Protein AF-A0A961MS02-F1 (afdb_monomer)

Sequence (55 aa):
MTQTAADTDRAPGARHDDRPPPTACLVLTDGQTFYGEGFGATGQAVAELCFNTAM

Radius of gyration: 21.44 Å; Cα contacts (8 Å, |Δi|>4): 23; chains: 1; bounding box: 46×47×50 Å

Solvent-accessible surface area (backbone atoms only — not comparable to full-atom values): 4313 Å² total; per-residue (Å²): 135,90,83,79,91,74,99,78,74,78,73,78,71,85,65,94,65,90,63,77,80,69,71,36,73,49,75,46,97,88,68,54,72,50,77,38,75,67,90,72,85,89,83,86,86,88,79,87,90,83,87,79,90,82,131

Secondary structure (DSSP, 8-state):
---------------S--SPPP-EEEE-TTS-EEEE---S--S------------

Foldseek 3Di:
DDDDDDPPDPPPPDDPDPDDFFPDWDADPVGDIDTHHDDDDDDDDDDDDDDDPDD

Nearest PDB structures (foldseek):
  8yt8-assembly1_D  TM=2.868E-01  e=3.158E+00  Mus musculus

Structure (mmCIF, N/CA/C/O backbone):
data_AF-A0A961MS02-F1
#
_entry.id   AF-A0A961MS02-F1
#
loop_
_atom_site.group_PDB
_atom_site.id
_atom_site.type_symbol
_atom_site.label_atom_id
_atom_site.label_alt_id
_atom_site.label_comp_id
_atom_site.label_asym_id
_atom_site.label_entity_id
_atom_site.label_seq_id
_atom_site.pdbx_PDB_ins_code
_atom_site.Cartn_x
_atom_site.Cartn_y
_atom_site.Cartn_z
_atom_site.occupancy
_atom_site.B_iso_or_equiv
_atom_site.auth_seq_id
_atom_site.auth_comp_id
_atom_site.auth_asym_id
_atom_site.auth_atom_id
_atom_site.pdbx_PDB_model_num
ATOM 1 N N . MET A 1 1 ? 35.451 31.834 -39.397 1.00 45.91 1 MET A N 1
ATOM 2 C CA . MET A 1 1 ? 35.346 31.447 -37.978 1.00 45.91 1 MET A CA 1
ATOM 3 C C . MET A 1 1 ? 34.071 30.651 -37.814 1.00 45.91 1 MET A C 1
ATOM 5 O O . MET A 1 1 ? 32.995 31.140 -38.119 1.00 45.91 1 MET A O 1
ATOM 9 N N . THR A 1 2 ? 34.261 29.387 -37.478 1.00 40.06 2 THR A N 1
ATOM 10 C CA . THR A 1 2 ? 33.278 28.351 -37.163 1.00 40.06 2 THR A CA 1
ATOM 11 C C . THR A 1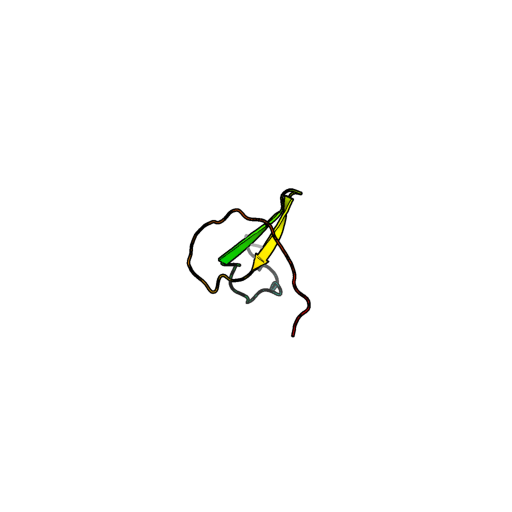 2 ? 32.383 28.744 -35.986 1.00 40.06 2 THR A C 1
ATOM 13 O O . THR A 1 2 ? 32.908 29.203 -34.978 1.00 40.06 2 THR A O 1
ATOM 16 N N . GLN A 1 3 ? 31.068 28.533 -36.086 1.00 49.66 3 GLN A N 1
ATOM 17 C CA . GLN A 1 3 ? 30.344 27.475 -35.356 1.00 49.66 3 GLN A CA 1
ATOM 18 C C . GLN A 1 3 ? 28.824 27.647 -35.547 1.00 49.66 3 GLN A C 1
ATOM 20 O O . GLN A 1 3 ? 28.237 28.679 -35.234 1.00 49.66 3 GLN A O 1
ATOM 25 N N . THR A 1 4 ? 28.240 26.581 -36.083 1.00 38.50 4 THR A N 1
ATOM 26 C CA . THR A 1 4 ? 26.831 26.264 -36.310 1.00 38.50 4 THR A CA 1
ATOM 27 C C . THR A 1 4 ? 26.069 26.012 -35.005 1.00 38.50 4 THR A C 1
ATOM 29 O O . THR A 1 4 ? 26.648 25.600 -34.003 1.00 38.50 4 THR A O 1
ATOM 32 N N . ALA A 1 5 ? 24.753 26.218 -35.082 1.00 45.16 5 ALA A N 1
ATOM 33 C CA . ALA A 1 5 ? 23.715 25.707 -34.196 1.00 45.16 5 ALA A CA 1
ATOM 34 C C . ALA A 1 5 ? 23.982 24.312 -33.601 1.00 45.16 5 ALA A C 1
ATOM 36 O O . ALA A 1 5 ? 24.444 23.425 -34.314 1.00 45.16 5 ALA A O 1
ATOM 37 N N . ALA A 1 6 ? 23.601 24.135 -32.332 1.00 44.28 6 ALA A N 1
ATOM 38 C CA . ALA A 1 6 ? 22.932 22.951 -31.778 1.00 44.28 6 ALA A CA 1
ATOM 39 C C . ALA A 1 6 ? 22.947 23.049 -30.244 1.00 44.28 6 ALA A C 1
ATOM 41 O O . ALA A 1 6 ? 23.747 22.402 -29.576 1.00 44.28 6 ALA A O 1
ATOM 42 N N . ASP A 1 7 ? 22.042 23.842 -29.673 1.00 52.53 7 ASP A N 1
ATOM 43 C CA . ASP A 1 7 ? 21.602 23.597 -28.295 1.00 52.53 7 ASP A CA 1
ATOM 44 C C . ASP A 1 7 ? 20.539 22.486 -28.338 1.00 52.53 7 ASP A C 1
ATOM 46 O O . ASP A 1 7 ? 19.335 22.719 -28.251 1.00 52.53 7 ASP A O 1
ATOM 50 N N . THR A 1 8 ? 20.964 21.270 -28.688 1.00 57.59 8 THR A N 1
ATOM 51 C CA . THR A 1 8 ? 20.080 20.088 -28.754 1.00 57.59 8 THR A CA 1
ATOM 52 C C . THR A 1 8 ? 20.783 18.815 -28.288 1.00 57.59 8 THR A C 1
ATOM 54 O O . THR A 1 8 ? 20.334 17.715 -28.578 1.00 57.59 8 THR A O 1
ATOM 57 N N . ASP A 1 9 ? 21.856 18.930 -27.511 1.00 50.88 9 ASP A N 1
ATOM 58 C CA . ASP A 1 9 ? 22.475 17.755 -26.902 1.00 50.88 9 ASP A CA 1
ATOM 59 C C . ASP A 1 9 ? 22.823 18.002 -25.439 1.00 50.88 9 ASP A C 1
ATOM 61 O O . ASP A 1 9 ? 23.976 18.137 -25.038 1.00 50.88 9 ASP A O 1
ATOM 65 N N . ARG A 1 10 ? 21.785 18.033 -24.602 1.00 48.34 10 ARG A N 1
ATOM 66 C CA . ARG A 1 10 ? 21.940 17.435 -23.282 1.00 48.34 10 ARG A CA 1
ATOM 67 C C . ARG A 1 10 ? 21.229 16.096 -23.311 1.00 48.34 10 ARG A C 1
ATOM 69 O O . ARG A 1 10 ? 20.085 15.997 -22.870 1.00 48.34 10 ARG A O 1
ATOM 76 N N . ALA A 1 11 ? 21.915 15.073 -23.821 1.00 54.12 11 ALA A N 1
ATOM 77 C CA . ALA A 1 11 ? 21.607 13.692 -23.493 1.00 54.12 11 ALA A CA 1
ATOM 78 C C . ALA A 1 11 ? 21.273 13.614 -21.989 1.00 54.12 11 ALA A C 1
ATOM 80 O O . ALA A 1 11 ? 22.093 14.043 -21.161 1.00 54.12 11 ALA A O 1
ATOM 81 N N . PRO A 1 12 ? 20.069 13.163 -21.591 1.00 51.94 12 PRO A N 1
ATOM 82 C CA . PRO A 1 12 ? 19.806 12.918 -20.188 1.00 51.94 12 PRO A CA 1
ATOM 83 C C . PRO A 1 12 ? 20.794 11.832 -19.772 1.00 51.94 12 PRO A C 1
ATOM 85 O O . PRO A 1 12 ? 20.703 10.700 -20.237 1.00 51.94 12 PRO A O 1
ATOM 88 N N . GLY A 1 13 ? 21.791 12.211 -18.965 1.00 50.59 13 GLY A N 1
ATOM 89 C CA . GLY A 1 13 ? 22.753 11.269 -18.406 1.00 50.59 13 GLY A CA 1
ATOM 90 C C . GLY A 1 13 ? 21.989 10.072 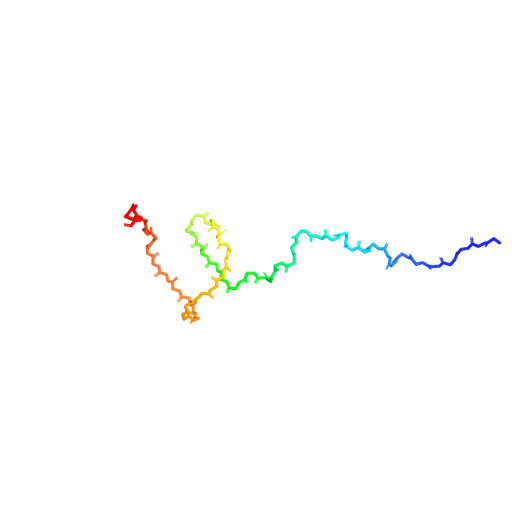-17.859 1.00 50.59 13 GLY A C 1
ATOM 91 O O . GLY A 1 13 ? 20.967 10.278 -17.202 1.00 50.59 13 GLY A O 1
ATOM 92 N N . ALA A 1 14 ? 22.435 8.866 -18.219 1.00 54.53 14 ALA A N 1
ATOM 93 C CA . ALA A 1 14 ? 21.806 7.600 -17.868 1.00 54.53 14 ALA A CA 1
ATOM 94 C C . ALA A 1 14 ? 21.317 7.646 -16.415 1.00 54.53 14 ALA A C 1
ATOM 96 O O . ALA A 1 14 ? 22.108 7.603 -15.470 1.00 54.53 14 ALA A O 1
ATOM 97 N N . ARG A 1 15 ? 20.005 7.848 -16.244 1.00 57.94 15 ARG A N 1
ATOM 98 C CA . ARG A 1 15 ? 19.373 7.763 -14.933 1.00 57.94 15 ARG A CA 1
ATOM 99 C C . ARG A 1 15 ? 19.428 6.294 -14.549 1.00 57.94 15 ARG A C 1
ATO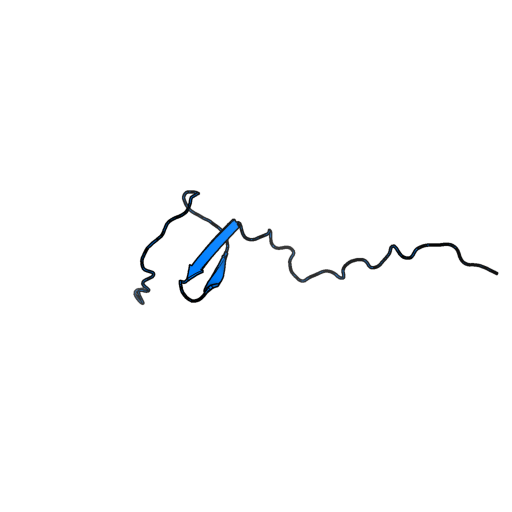M 101 O O . ARG A 1 15 ? 19.299 5.431 -15.404 1.00 57.94 15 ARG A O 1
ATOM 108 N N . HIS A 1 16 ? 19.603 6.024 -13.269 1.00 59.84 16 HIS A N 1
ATOM 109 C CA . HIS A 1 16 ? 19.701 4.690 -12.679 1.00 59.84 16 HIS A CA 1
ATOM 110 C C . HIS A 1 16 ? 18.487 3.755 -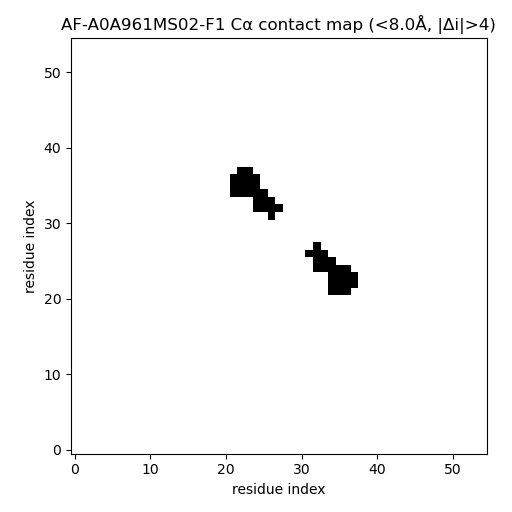12.933 1.00 59.84 16 HIS A C 1
ATOM 112 O O . HIS A 1 16 ? 18.482 2.623 -12.465 1.00 59.84 16 HIS A O 1
ATOM 118 N N . ASP A 1 17 ? 17.477 4.178 -13.692 1.00 59.72 17 ASP A N 1
ATOM 119 C CA . ASP A 1 17 ? 16.193 3.497 -13.794 1.00 59.72 17 ASP A CA 1
ATOM 120 C C . ASP A 1 17 ? 15.969 2.912 -15.196 1.00 59.72 17 ASP A C 1
ATOM 122 O O . ASP A 1 17 ? 15.162 3.414 -15.972 1.00 59.72 17 ASP A O 1
ATOM 126 N N . ASP A 1 18 ? 16.629 1.789 -15.493 1.00 76.31 18 ASP A N 1
ATOM 127 C CA . ASP A 1 18 ? 16.194 0.870 -16.565 1.00 76.31 18 ASP A CA 1
A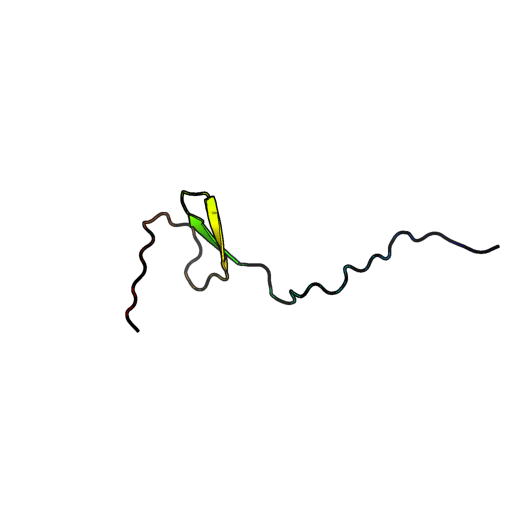TOM 128 C C . ASP A 1 18 ? 14.933 0.069 -16.156 1.00 76.31 18 ASP A C 1
ATOM 130 O O . ASP A 1 18 ? 14.473 -0.823 -16.873 1.00 76.31 18 ASP A O 1
ATOM 134 N N . ARG A 1 19 ? 14.355 0.354 -14.979 1.00 79.94 19 ARG A N 1
ATOM 135 C CA . ARG A 1 19 ? 13.134 -0.294 -14.492 1.00 79.94 19 ARG A CA 1
ATOM 136 C C . ARG A 1 19 ? 11.907 0.302 -15.195 1.00 79.94 19 ARG A C 1
ATOM 138 O O . ARG A 1 19 ? 11.810 1.527 -15.294 1.00 79.94 19 ARG A O 1
ATOM 145 N N . PRO A 1 20 ? 10.932 -0.521 -15.625 1.00 88.88 20 PRO A N 1
ATOM 146 C CA . PRO A 1 20 ? 9.660 -0.005 -16.116 1.00 88.88 20 PRO A CA 1
ATOM 147 C C . PRO A 1 20 ? 8.982 0.908 -15.077 1.00 88.88 20 PRO A C 1
ATOM 149 O O . PRO A 1 20 ? 9.210 0.761 -13.868 1.00 88.88 20 PRO A O 1
ATOM 152 N N . PRO A 1 21 ? 8.139 1.853 -15.532 1.00 93.12 21 PRO A N 1
ATOM 153 C 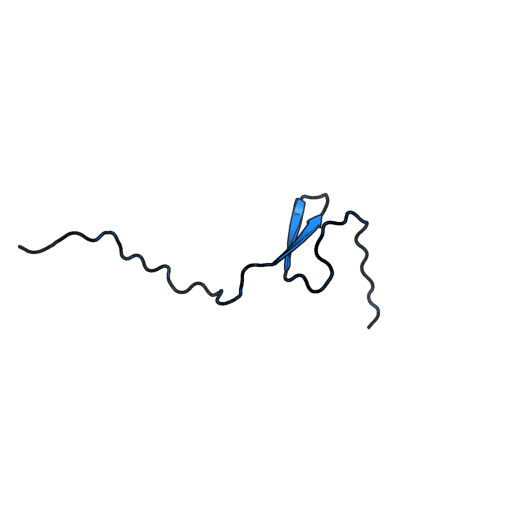CA . PRO A 1 21 ? 7.380 2.709 -14.629 1.00 93.12 21 PRO A CA 1
ATOM 154 C C . PRO A 1 21 ? 6.482 1.870 -13.700 1.00 93.12 21 PRO A C 1
ATOM 156 O O . PRO A 1 21 ? 6.020 0.799 -14.103 1.00 93.12 21 PRO A O 1
ATOM 159 N N . PRO A 1 22 ? 6.210 2.339 -12.466 1.00 96.12 22 PRO A N 1
ATOM 160 C CA . PRO A 1 22 ? 5.326 1.635 -11.541 1.00 96.12 22 PRO A CA 1
ATOM 161 C C . PRO A 1 22 ? 3.919 1.493 -12.131 1.00 96.12 22 PRO A C 1
ATOM 163 O O . PRO A 1 22 ? 3.416 2.398 -12.797 1.00 96.12 22 PRO A O 1
ATOM 166 N N . THR A 1 23 ? 3.274 0.364 -11.851 1.00 97.38 23 THR A N 1
ATOM 167 C CA . THR A 1 23 ? 1.933 0.031 -12.362 1.00 97.38 23 THR A CA 1
ATOM 168 C C . THR A 1 23 ? 0.855 0.068 -11.278 1.00 97.38 23 THR A C 1
ATOM 170 O O . THR A 1 23 ? -0.328 -0.035 -11.594 1.00 97.38 23 THR A O 1
ATOM 173 N N . ALA A 1 24 ? 1.243 0.247 -10.009 1.00 98.12 24 ALA A N 1
ATOM 174 C CA . ALA A 1 24 ? 0.335 0.363 -8.871 1.00 98.12 24 ALA A CA 1
ATOM 175 C C . ALA A 1 24 ? 0.857 1.3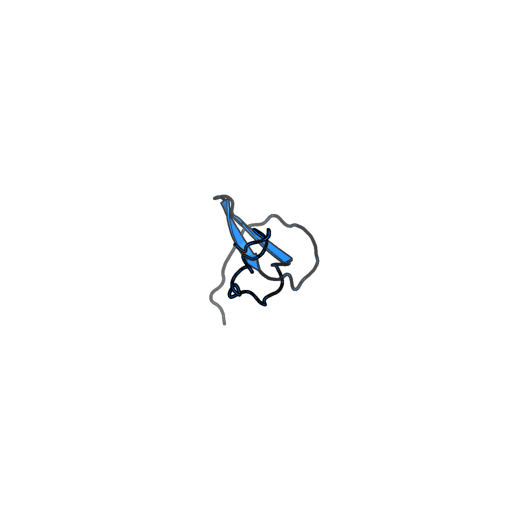53 -7.813 1.00 98.12 24 ALA A C 1
ATOM 177 O O . ALA A 1 24 ? 2.061 1.610 -7.708 1.00 98.12 24 ALA A O 1
ATOM 178 N N . CYS A 1 25 ? -0.055 1.884 -6.996 1.00 97.94 25 CYS A N 1
ATOM 179 C CA . CYS A 1 25 ? 0.279 2.678 -5.818 1.00 97.94 25 CYS A CA 1
ATOM 180 C C . CYS A 1 25 ? -0.646 2.368 -4.629 1.00 97.94 25 CYS A C 1
ATOM 182 O O . CYS A 1 25 ? -1.803 1.987 -4.808 1.00 97.94 25 CYS A O 1
ATOM 184 N N . LEU A 1 26 ? -0.122 2.551 -3.417 1.00 98.19 26 LEU A N 1
ATOM 185 C CA . LEU A 1 26 ? -0.855 2.548 -2.151 1.00 98.19 26 LEU A CA 1
ATOM 186 C C . LEU A 1 26 ? -0.814 3.966 -1.577 1.00 98.19 26 LEU A C 1
ATOM 188 O O . LEU A 1 26 ? 0.274 4.489 -1.342 1.00 98.19 26 LEU A O 1
ATOM 192 N N . VAL A 1 27 ? -1.980 4.572 -1.358 1.00 98.31 27 VAL A N 1
ATOM 193 C CA . VAL A 1 27 ? -2.117 5.939 -0.832 1.00 98.31 27 VAL A CA 1
ATOM 194 C C . VAL A 1 27 ? -2.756 5.883 0.551 1.00 98.31 27 VAL A C 1
ATOM 196 O O . VAL A 1 27 ? -3.801 5.256 0.721 1.00 98.31 27 VAL A O 1
ATOM 199 N N . LEU A 1 28 ? -2.133 6.533 1.531 1.00 98.38 28 LEU A N 1
ATOM 200 C CA . LEU A 1 28 ? -2.630 6.632 2.902 1.00 98.38 28 LEU A CA 1
ATOM 201 C C . LEU A 1 28 ? -3.378 7.952 3.124 1.00 98.38 28 LEU A C 1
ATOM 203 O O . LEU A 1 28 ? -3.191 8.930 2.400 1.00 98.38 28 LEU A O 1
ATOM 207 N N . THR A 1 29 ? -4.211 8.000 4.164 1.00 97.81 29 THR A N 1
ATOM 208 C CA . THR A 1 29 ? -5.026 9.181 4.505 1.00 97.81 29 THR A CA 1
ATOM 209 C C . THR A 1 29 ? -4.192 10.423 4.840 1.00 97.81 29 THR A C 1
ATOM 211 O O . THR A 1 29 ? -4.674 11.542 4.692 1.00 97.81 29 THR A O 1
ATOM 214 N N . ASP A 1 30 ? -2.941 10.249 5.270 1.00 97.75 30 ASP A N 1
ATOM 215 C CA . ASP A 1 30 ? -1.996 11.343 5.534 1.00 97.75 30 ASP A CA 1
ATOM 216 C C . ASP A 1 30 ? -1.292 11.868 4.264 1.00 97.75 30 ASP A C 1
ATOM 218 O O . ASP A 1 30 ? -0.479 12.788 4.339 1.00 97.75 30 ASP A O 1
ATOM 222 N N . GLY A 1 31 ? -1.610 11.304 3.094 1.00 97.19 31 GLY A N 1
ATOM 223 C CA . GLY A 1 31 ? -1.021 11.661 1.806 1.00 97.19 31 GLY A CA 1
ATOM 224 C C . GLY A 1 31 ? 0.249 10.885 1.450 1.00 97.19 31 GLY A C 1
ATOM 225 O O . GLY A 1 31 ? 0.762 11.057 0.340 1.00 97.19 31 GLY A O 1
ATOM 226 N N . GLN A 1 32 ? 0.758 10.008 2.325 1.00 98.44 32 GLN A N 1
ATOM 227 C CA . GLN A 1 32 ? 1.876 9.134 1.968 1.00 98.44 32 GLN A CA 1
ATOM 228 C C . GLN A 1 32 ? 1.487 8.202 0.818 1.00 98.44 32 GLN A C 1
ATOM 230 O O . GLN A 1 32 ? 0.404 7.619 0.806 1.00 98.44 32 GLN A O 1
ATOM 235 N N . THR A 1 33 ? 2.389 8.057 -0.155 1.00 98.12 33 THR A N 1
ATOM 236 C CA . THR A 1 33 ? 2.173 7.219 -1.338 1.00 98.12 33 THR A CA 1
ATOM 237 C C . THR A 1 33 ? 3.356 6.288 -1.564 1.00 98.12 33 THR A C 1
ATOM 239 O O . THR A 1 33 ? 4.492 6.740 -1.698 1.00 98.12 33 THR A O 1
ATOM 242 N N . PHE A 1 34 ? 3.076 4.991 -1.667 1.00 97.81 34 PHE A N 1
ATOM 243 C CA . PHE A 1 34 ? 4.048 3.952 -1.994 1.00 97.81 34 PHE A CA 1
ATOM 244 C C . PHE A 1 34 ? 3.792 3.451 -3.415 1.00 97.81 34 PHE A C 1
ATOM 246 O O . PHE A 1 34 ? 2.680 3.030 -3.727 1.00 97.81 34 PHE A O 1
ATOM 253 N N . TYR A 1 35 ? 4.809 3.490 -4.277 1.00 97.31 35 TYR A N 1
ATOM 254 C CA . TYR A 1 35 ? 4.720 3.036 -5.669 1.00 97.31 35 TYR A CA 1
ATOM 255 C C . TYR A 1 35 ? 5.341 1.652 -5.834 1.00 97.31 35 TYR A C 1
ATOM 257 O O . TYR A 1 35 ? 6.413 1.378 -5.292 1.00 97.31 35 TYR A O 1
ATOM 265 N N . GLY A 1 36 ? 4.696 0.801 -6.626 1.00 95.81 36 GLY A N 1
ATOM 266 C CA . GLY A 1 36 ? 5.156 -0.557 -6.879 1.00 95.81 36 GLY A CA 1
ATOM 267 C C . GLY A 1 36 ? 4.595 -1.140 -8.169 1.00 95.81 36 GLY A C 1
ATOM 268 O O . GLY A 1 36 ? 4.124 -0.426 -9.057 1.00 95.81 36 GLY A O 1
ATOM 269 N N . GLU A 1 37 ? 4.664 -2.460 -8.260 1.00 97.00 37 GLU A N 1
ATOM 270 C CA . GLU A 1 37 ? 4.143 -3.237 -9.378 1.00 97.00 37 GLU A CA 1
ATOM 271 C C . GLU A 1 37 ? 2.870 -3.973 -8.946 1.00 97.00 37 GLU A C 1
ATOM 273 O O . GLU A 1 37 ? 2.828 -4.601 -7.887 1.00 97.00 37 GLU A O 1
ATOM 278 N N . GLY A 1 38 ? 1.812 -3.881 -9.749 1.00 96.50 38 GLY A N 1
ATOM 279 C CA . GLY A 1 38 ? 0.596 -4.659 -9.535 1.00 96.50 38 GLY A CA 1
ATOM 280 C C . GLY A 1 38 ? 0.788 -6.117 -9.958 1.00 96.50 38 GLY A C 1
ATOM 281 O O . GLY A 1 38 ? 1.203 -6.375 -11.082 1.00 96.50 38 GLY A O 1
ATOM 282 N N . PHE A 1 39 ? 0.430 -7.065 -9.087 1.00 96.44 39 PHE A N 1
ATOM 283 C CA . PHE A 1 39 ? 0.510 -8.512 -9.362 1.00 96.44 39 PHE A CA 1
ATOM 284 C C . PHE A 1 39 ? -0.853 -9.236 -9.296 1.00 96.44 39 PHE A C 1
ATOM 286 O O . PHE A 1 39 ? -0.923 -10.451 -9.472 1.00 96.44 39 PHE A O 1
ATOM 293 N N . GLY A 1 40 ? -1.936 -8.502 -9.016 1.00 95.31 40 GLY A N 1
ATOM 294 C CA . GLY A 1 40 ? -3.297 -9.026 -8.859 1.00 95.31 40 GLY A CA 1
ATOM 295 C C . GLY A 1 40 ? -4.296 -8.420 -9.848 1.00 95.31 40 GLY A C 1
ATOM 296 O O . GLY A 1 40 ? -3.920 -7.900 -10.897 1.00 95.31 40 GLY A O 1
ATOM 297 N N . ALA A 1 41 ? -5.587 -8.476 -9.505 1.00 97.50 41 ALA A N 1
ATOM 298 C CA . ALA A 1 41 ? -6.640 -7.868 -10.315 1.00 97.50 41 ALA A CA 1
ATOM 299 C C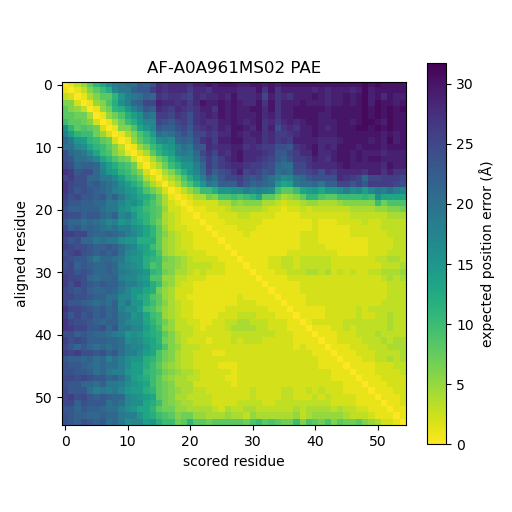 . ALA A 1 41 ? -6.476 -6.342 -10.392 1.00 97.50 41 ALA A C 1
ATOM 301 O O . ALA A 1 41 ? -6.229 -5.676 -9.386 1.00 97.50 41 ALA A O 1
ATOM 302 N N . THR A 1 42 ? -6.653 -5.782 -11.586 1.00 97.88 42 THR A N 1
ATOM 303 C CA . THR A 1 42 ? -6.663 -4.332 -11.782 1.00 97.88 42 THR A CA 1
ATOM 304 C C . THR A 1 42 ? -7.919 -3.718 -11.171 1.00 97.88 42 THR A C 1
ATOM 306 O O . THR A 1 42 ? -9.019 -4.250 -11.318 1.00 97.88 42 THR A O 1
ATOM 309 N N . GLY A 1 43 ? -7.764 -2.565 -10.527 1.00 97.50 43 GLY A N 1
ATOM 310 C CA . GLY A 1 43 ? -8.868 -1.807 -9.958 1.00 97.50 43 GLY A CA 1
ATOM 311 C C . GLY A 1 43 ? -8.395 -0.863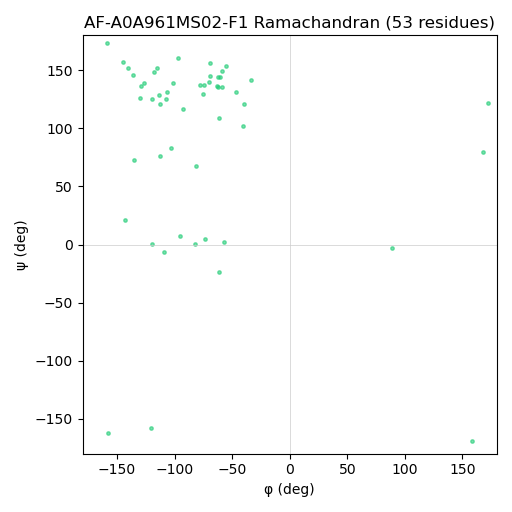 -8.863 1.00 97.50 43 GLY A C 1
ATOM 312 O O . GLY A 1 43 ? -7.199 -0.649 -8.677 1.00 97.50 43 GLY A O 1
ATOM 313 N N . GLN A 1 44 ? -9.355 -0.304 -8.137 1.00 98.06 44 GLN A N 1
ATOM 314 C CA . GLN A 1 44 ? -9.115 0.527 -6.963 1.00 98.06 44 GLN A CA 1
ATOM 315 C C . GLN A 1 44 ? -9.931 -0.037 -5.803 1.00 98.06 44 GLN A C 1
ATOM 317 O O . GLN A 1 44 ? -11.079 -0.441 -5.987 1.00 98.06 44 GLN A O 1
ATOM 322 N N . ALA A 1 45 ? -9.340 -0.059 -4.613 1.00 96.69 45 ALA A N 1
ATOM 323 C CA . ALA A 1 45 ? -10.001 -0.479 -3.388 1.00 96.69 45 ALA A CA 1
ATOM 324 C C . ALA A 1 45 ? -9.658 0.500 -2.265 1.00 96.69 45 ALA A C 1
ATOM 326 O O . ALA A 1 45 ? -8.551 1.033 -2.215 1.00 96.69 45 ALA A O 1
ATOM 327 N N . VAL A 1 46 ? -10.617 0.720 -1.367 1.00 98.06 46 VAL A N 1
ATOM 328 C CA . VAL A 1 46 ? -10.443 1.518 -0.150 1.00 98.06 46 VAL A CA 1
ATOM 329 C C . VAL A 1 46 ? -10.712 0.605 1.038 1.00 98.06 46 VAL A C 1
ATOM 331 O O . VAL A 1 46 ? -11.764 -0.031 1.096 1.00 98.06 46 VAL A O 1
ATOM 334 N N . ALA A 1 47 ? -9.753 0.515 1.955 1.00 97.44 47 ALA A N 1
ATOM 335 C CA . ALA A 1 47 ? -9.807 -0.370 3.113 1.00 97.44 47 ALA A CA 1
ATOM 336 C C . ALA A 1 47 ? -8.861 0.117 4.225 1.00 97.44 47 ALA A C 1
ATOM 338 O O . ALA A 1 47 ? -8.079 1.047 4.024 1.00 97.44 47 ALA A O 1
ATOM 339 N N . GLU A 1 48 ? -8.921 -0.537 5.385 1.00 98.19 48 GLU A N 1
ATOM 340 C CA . GLU A 1 48 ? -7.914 -0.403 6.437 1.00 98.19 48 GLU A CA 1
ATOM 341 C C . GLU A 1 48 ? -6.632 -1.155 6.049 1.00 98.19 48 GLU A C 1
ATOM 343 O O . GLU A 1 48 ? -6.681 -2.283 5.554 1.00 98.19 48 GLU A O 1
ATOM 348 N N . LEU A 1 49 ? -5.479 -0.532 6.289 1.00 96.88 49 LEU A N 1
ATOM 349 C CA . LEU A 1 49 ? -4.180 -1.171 6.118 1.00 96.88 49 LEU A CA 1
ATOM 350 C C . LEU A 1 49 ? -3.722 -1.783 7.447 1.00 96.88 49 LEU A C 1
ATOM 352 O O . LEU A 1 49 ? -3.436 -1.058 8.397 1.00 96.88 49 LEU A O 1
ATOM 356 N N . CYS A 1 50 ? -3.581 -3.107 7.485 1.00 97.44 50 CYS A N 1
ATOM 357 C CA . CYS A 1 50 ? -3.026 -3.843 8.624 1.00 97.44 50 CYS A CA 1
ATOM 358 C C . CYS A 1 50 ? -1.711 -4.537 8.232 1.00 97.44 50 CYS A C 1
ATOM 360 O O . CYS A 1 50 ? -1.536 -4.935 7.081 1.00 97.44 50 CYS A O 1
ATOM 362 N N . PHE A 1 51 ? -0.807 -4.745 9.194 1.00 97.25 51 PHE A N 1
ATOM 363 C CA . PHE A 1 51 ? 0.403 -5.556 9.016 1.00 97.25 51 PHE A CA 1
ATOM 364 C C . PHE A 1 51 ? 0.391 -6.757 9.971 1.00 97.25 51 PHE A C 1
ATOM 366 O O . PHE A 1 51 ? -0.147 -6.680 11.074 1.00 97.25 51 PHE A O 1
ATOM 373 N N . ASN A 1 52 ? 0.993 -7.870 9.551 1.00 97.12 52 ASN A N 1
ATOM 374 C CA . ASN A 1 52 ? 1.154 -9.084 10.351 1.00 97.12 52 ASN A CA 1
ATOM 375 C C . ASN A 1 52 ? 2.628 -9.514 10.303 1.00 97.12 52 ASN A C 1
ATOM 377 O O . ASN A 1 52 ? 3.236 -9.476 9.238 1.00 97.12 52 ASN A O 1
ATOM 381 N N . THR A 1 53 ? 3.200 -9.903 11.444 1.00 97.50 53 THR A N 1
ATOM 382 C CA . THR A 1 53 ? 4.612 -10.305 11.580 1.00 97.50 53 THR A CA 1
ATOM 383 C C . THR A 1 53 ? 4.836 -11.817 11.488 1.00 97.50 53 THR A C 1
ATOM 385 O O . THR A 1 53 ? 5.934 -12.284 11.788 1.00 97.50 53 THR A O 1
ATOM 388 N N . ALA A 1 54 ? 3.809 -12.602 11.155 1.00 97.25 54 ALA A N 1
ATOM 389 C CA . ALA A 1 54 ? 3.967 -14.028 10.881 1.00 97.25 54 ALA A CA 1
ATOM 390 C C . ALA A 1 54 ? 4.887 -14.259 9.663 1.00 97.25 54 ALA A C 1
ATOM 392 O O . ALA A 1 54 ? 4.845 -13.485 8.706 1.00 97.25 54 ALA A O 1
ATOM 393 N N . MET A 1 55 ? 5.697 -15.322 9.715 1.00 87.88 55 MET A N 1
ATOM 394 C CA . MET A 1 55 ? 6.581 -15.779 8.631 1.00 87.88 55 MET A CA 1
ATOM 395 C C . MET A 1 55 ? 6.173 -17.168 8.157 1.00 87.88 55 MET A C 1
ATOM 397 O O . MET A 1 55 ? 5.798 -17.984 9.032 1.00 87.88 55 MET A O 1
#

pLDDT: mean 81.86, std 21.5, range [38.5, 98.44]

Mean predicted aligned error: 12.06 Å